Protein AF-A0A1I5VYD9-F1 (afdb_monomer)

Nearest PDB structures (foldseek):
  7qco-assembly1_L  TM=3.515E-01  e=2.241E+00  Chroococcidiopsis sp. TS-821
  6kmw-assembly1_aL  TM=3.753E-01  e=2.360E+00  Halomicronema hongdechloris C2206

Organism: NCBI:txid441119

Radius of gyration: 29.08 Å; Cα contacts (8 Å, |Δi|>4): 140; chains: 1; bounding box: 75×56×92 Å

Structure (mmCIF, N/CA/C/O backbone):
data_AF-A0A1I5VYD9-F1
#
_entry.id   AF-A0A1I5VYD9-F1
#
loop_
_atom_site.group_PDB
_atom_site.id
_atom_site.type_symbol
_atom_site.label_atom_id
_atom_site.label_alt_id
_atom_site.label_comp_id
_atom_site.label_asym_id
_atom_site.label_entity_id
_atom_site.label_seq_id
_atom_site.pdbx_PDB_ins_code
_atom_site.Cartn_x
_atom_site.Cartn_y
_atom_site.Cartn_z
_atom_site.occupancy
_atom_site.B_iso_or_equiv
_atom_site.auth_seq_id
_atom_site.auth_comp_id
_atom_site.auth_asym_id
_atom_site.auth_atom_id
_atom_site.pdbx_PDB_model_num
ATOM 1 N N . MET A 1 1 ? -57.785 -46.404 62.006 1.00 38.00 1 MET A N 1
ATOM 2 C CA . MET A 1 1 ? -56.525 -47.123 61.725 1.00 38.00 1 MET A CA 1
ATOM 3 C C . MET A 1 1 ? -55.862 -46.419 60.540 1.00 38.00 1 MET A C 1
ATOM 5 O O . MET A 1 1 ? -56.405 -46.489 59.453 1.00 38.00 1 MET A O 1
ATOM 9 N N . THR A 1 2 ? -55.055 -45.388 60.827 1.00 41.31 2 THR A N 1
ATOM 10 C CA . THR A 1 2 ? -53.568 -45.343 60.698 1.00 41.31 2 THR A CA 1
ATOM 11 C C . THR A 1 2 ? -53.146 -45.012 59.252 1.00 41.31 2 THR A C 1
ATOM 13 O O . THR A 1 2 ? -53.225 -45.875 58.395 1.00 41.31 2 THR A O 1
ATOM 16 N N . ASN A 1 3 ? -52.975 -43.743 58.854 1.00 39.72 3 ASN A N 1
ATOM 17 C CA . ASN A 1 3 ? -51.793 -42.859 58.984 1.00 39.72 3 ASN A CA 1
ATOM 18 C C . ASN A 1 3 ? -50.431 -43.447 58.545 1.00 39.72 3 ASN A C 1
ATOM 20 O O . ASN A 1 3 ? -49.813 -44.182 59.306 1.00 39.72 3 ASN A O 1
ATOM 24 N N . TYR A 1 4 ? -49.949 -42.970 57.390 1.00 42.44 4 TYR A N 1
ATOM 25 C CA . TYR A 1 4 ? -48.559 -42.680 56.966 1.00 42.44 4 TYR A CA 1
ATOM 26 C C . TYR A 1 4 ? -48.732 -41.523 55.936 1.00 42.44 4 TYR A C 1
ATOM 28 O O . TYR A 1 4 ? -49.457 -41.740 54.974 1.00 42.44 4 TYR A O 1
ATOM 36 N N . ARG A 1 5 ? -48.354 -40.230 56.069 1.00 39.44 5 ARG A N 1
ATOM 37 C CA . ARG A 1 5 ? -47.115 -39.515 56.490 1.00 39.44 5 ARG A CA 1
ATOM 38 C C . ARG A 1 5 ? -45.863 -40.165 55.897 1.00 39.44 5 ARG A C 1
ATOM 40 O O . ARG A 1 5 ? -45.652 -41.328 56.193 1.00 39.44 5 ARG A O 1
ATOM 47 N N . ASN A 1 6 ? -44.927 -39.534 55.186 1.00 46.03 6 ASN A N 1
ATOM 48 C CA . ASN A 1 6 ? -44.613 -38.210 54.585 1.00 46.03 6 ASN A CA 1
ATOM 49 C C . ASN A 1 6 ? -43.230 -38.446 53.864 1.00 46.03 6 ASN A C 1
ATOM 51 O O . ASN A 1 6 ? -42.775 -39.593 53.907 1.00 46.03 6 ASN A O 1
ATOM 55 N N . PRO A 1 7 ? -42.378 -37.468 53.474 1.00 51.25 7 PRO A N 1
ATOM 56 C CA . PRO A 1 7 ? -42.486 -36.181 52.757 1.00 51.25 7 PRO A CA 1
ATOM 57 C C . PRO A 1 7 ? -41.509 -36.111 51.536 1.00 51.25 7 PRO A C 1
ATOM 59 O O . PRO A 1 7 ? -40.851 -37.094 51.212 1.00 51.25 7 PRO A O 1
ATOM 62 N N . ALA A 1 8 ? -41.331 -34.897 50.985 1.00 41.19 8 ALA A N 1
ATOM 63 C CA . ALA A 1 8 ? -40.262 -34.399 50.094 1.00 41.19 8 ALA A CA 1
ATOM 64 C C . ALA A 1 8 ? -40.606 -34.487 48.594 1.00 41.19 8 ALA A C 1
ATOM 66 O O . ALA A 1 8 ? -40.750 -35.569 48.046 1.00 41.19 8 ALA A O 1
ATOM 67 N N . PHE A 1 9 ? -40.780 -33.385 47.863 1.00 39.56 9 PHE A N 1
ATOM 68 C CA . PHE A 1 9 ? -39.937 -32.189 47.845 1.00 39.56 9 PHE A CA 1
ATOM 69 C C . PHE A 1 9 ? -40.780 -30.990 47.349 1.00 39.56 9 PHE A C 1
ATOM 71 O O . PHE A 1 9 ? -41.038 -30.868 46.154 1.00 39.56 9 PHE A O 1
ATOM 78 N N . GLU A 1 10 ? -41.261 -30.141 48.260 1.00 42.03 10 GLU A N 1
ATOM 79 C CA . GLU A 1 10 ? -41.480 -28.725 47.937 1.00 42.03 10 GLU A CA 1
ATOM 80 C C . GLU A 1 10 ? -40.129 -28.040 48.145 1.00 42.03 10 GLU A C 1
ATOM 82 O O . GLU A 1 10 ? -39.487 -28.302 49.161 1.00 42.03 10 GLU A O 1
ATOM 87 N N . ASP A 1 11 ? -39.659 -27.265 47.166 1.00 41.25 11 ASP A N 1
ATOM 88 C CA . ASP A 1 11 ? -39.374 -25.844 47.387 1.00 41.25 11 ASP A CA 1
ATOM 89 C C . ASP A 1 11 ? -38.739 -25.171 46.156 1.00 41.25 11 ASP A C 1
ATOM 91 O O . ASP A 1 11 ? -37.683 -25.558 45.660 1.00 41.25 11 ASP A O 1
ATOM 95 N N . ASP A 1 12 ? -39.435 -24.112 45.742 1.00 37.56 12 ASP A N 1
ATOM 96 C CA . ASP A 1 12 ? -38.905 -22.763 45.543 1.00 37.56 12 ASP A CA 1
ATOM 97 C C . ASP A 1 12 ? -38.127 -22.373 44.269 1.00 37.56 12 ASP A C 1
ATOM 99 O O . ASP A 1 12 ? -37.443 -23.151 43.611 1.00 37.56 12 ASP A O 1
ATOM 103 N N . PHE A 1 13 ? -38.237 -21.070 43.991 1.00 39.22 13 PHE A N 1
ATOM 104 C CA . PHE A 1 13 ? -37.744 -20.266 42.868 1.00 39.22 13 PHE A CA 1
ATOM 105 C C . PHE A 1 13 ? -38.627 -20.332 41.608 1.00 39.22 13 PHE A C 1
ATOM 107 O O . PHE A 1 13 ? -38.510 -21.202 40.757 1.00 39.22 13 PHE A O 1
ATOM 114 N N . GLY A 1 14 ? -39.578 -19.421 41.410 1.00 34.81 14 GLY A N 1
ATOM 115 C CA . GLY A 1 14 ? -39.405 -17.973 41.521 1.00 34.81 14 GLY A CA 1
ATOM 116 C C . GLY A 1 14 ? -39.156 -17.405 40.123 1.00 34.81 14 GLY A C 1
ATOM 117 O O . GLY A 1 14 ? -38.254 -17.828 39.409 1.00 34.81 14 GLY A O 1
ATOM 118 N N . ALA A 1 15 ? -40.018 -16.476 39.721 1.00 48.06 15 ALA A N 1
ATOM 119 C CA . ALA A 1 15 ? -40.059 -15.840 38.413 1.00 48.06 15 ALA A CA 1
ATOM 120 C C . ALA A 1 15 ? -38.680 -15.487 37.822 1.00 48.06 15 ALA A C 1
ATOM 122 O O . ALA A 1 15 ? -37.913 -14.739 38.423 1.00 48.06 15 ALA A O 1
ATOM 123 N N . SER A 1 16 ? -38.432 -15.883 36.570 1.00 42.41 16 SER A N 1
ATOM 124 C CA . SER A 1 16 ? -37.538 -15.113 35.708 1.00 42.41 16 SER A CA 1
ATOM 125 C C . SER A 1 16 ? -37.958 -15.195 34.245 1.00 42.41 16 SER A C 1
ATOM 127 O O . SER A 1 16 ? -37.958 -16.237 33.594 1.00 42.41 16 SER A O 1
ATOM 129 N N . ARG A 1 17 ? -38.355 -14.030 33.749 1.00 50.66 17 ARG A N 1
ATOM 130 C CA . ARG A 1 17 ? -38.607 -13.683 32.357 1.00 50.66 17 ARG A CA 1
ATOM 131 C C . ARG A 1 17 ? -37.322 -13.906 31.549 1.00 50.66 17 ARG A C 1
ATOM 133 O O . ARG A 1 17 ? -36.493 -13.010 31.477 1.00 50.66 17 ARG A O 1
ATOM 140 N N . ALA A 1 18 ? -37.165 -15.065 30.918 1.00 43.50 18 ALA A N 1
ATOM 141 C CA . ALA A 1 18 ? -36.205 -15.247 29.828 1.00 43.50 18 ALA A CA 1
ATOM 142 C C . ALA A 1 18 ? -36.938 -14.904 28.520 1.00 43.50 18 ALA A C 1
ATOM 144 O O . ALA A 1 18 ? -37.612 -15.730 27.919 1.00 43.50 18 ALA A O 1
ATOM 145 N N . GLN A 1 19 ? -37.113 -13.622 28.200 1.00 48.22 19 GLN A N 1
ATOM 146 C CA . GLN A 1 19 ? -36.157 -12.864 27.391 1.00 48.22 19 GLN A CA 1
ATOM 147 C C . GLN A 1 19 ? -35.694 -13.702 26.191 1.00 48.22 19 GLN A C 1
ATOM 149 O O . GLN A 1 19 ? -34.796 -14.532 26.297 1.00 48.22 19 GLN A O 1
ATOM 154 N N . ALA A 1 20 ? -36.358 -13.475 25.055 1.00 43.19 20 ALA A N 1
ATOM 155 C CA . ALA A 1 20 ? -35.983 -14.002 23.749 1.00 43.19 20 ALA A CA 1
ATOM 156 C C . ALA A 1 20 ? -34.469 -13.864 23.503 1.00 43.19 20 ALA A C 1
ATOM 158 O O . ALA A 1 20 ? -33.889 -12.859 23.936 1.00 43.19 20 ALA A O 1
ATOM 159 N N . PRO A 1 21 ? -33.825 -14.787 22.766 1.00 45.91 21 PRO A N 1
ATOM 160 C CA . PRO A 1 21 ? -32.449 -14.579 22.345 1.00 45.91 21 PRO A CA 1
ATOM 161 C C . PRO A 1 21 ? -32.386 -13.370 21.397 1.00 45.91 21 PRO A C 1
ATOM 163 O O . PRO A 1 21 ? -32.594 -13.475 20.193 1.00 45.91 21 PRO A O 1
ATOM 166 N N . ARG A 1 22 ? -32.067 -12.197 21.956 1.00 46.78 22 ARG A N 1
ATOM 167 C CA . ARG A 1 22 ? -31.673 -10.960 21.257 1.00 46.78 22 ARG A CA 1
ATOM 168 C C . ARG A 1 22 ? -30.233 -11.035 20.716 1.00 46.78 22 ARG A C 1
ATOM 170 O O . ARG A 1 22 ? -29.560 -10.018 20.624 1.00 46.78 22 ARG A O 1
ATOM 177 N N . HIS A 1 23 ? -29.750 -12.223 20.359 1.00 42.09 23 HIS A N 1
ATOM 178 C CA . HIS A 1 23 ? -28.358 -12.438 19.947 1.00 42.09 23 HIS A CA 1
ATOM 179 C C . HIS A 1 23 ? -28.239 -13.351 18.720 1.00 42.09 23 HIS A C 1
ATOM 181 O O . HIS A 1 23 ? -27.374 -14.213 18.659 1.00 42.09 23 HIS A O 1
ATOM 187 N N . ALA A 1 24 ? -29.119 -13.163 17.733 1.00 39.16 24 ALA A N 1
ATOM 188 C CA . ALA A 1 24 ? -28.953 -13.745 16.397 1.00 39.16 24 ALA A CA 1
ATOM 189 C C . ALA A 1 24 ? -28.963 -12.680 15.285 1.00 39.16 24 ALA A C 1
ATOM 191 O O . ALA A 1 24 ? -29.204 -12.989 14.125 1.00 39.16 24 ALA A O 1
ATOM 192 N N . ALA A 1 25 ? -28.670 -11.424 15.633 1.00 38.97 25 ALA A N 1
ATOM 193 C CA . ALA A 1 25 ? -28.034 -10.511 14.696 1.00 38.97 25 ALA A CA 1
ATOM 194 C C . ALA A 1 25 ? -26.529 -10.682 14.911 1.00 38.97 25 ALA A C 1
ATOM 196 O O . ALA A 1 25 ? -25.912 -9.930 15.660 1.00 38.97 25 ALA A O 1
ATOM 197 N N . ALA A 1 26 ? -25.968 -11.748 14.334 1.00 45.16 26 ALA A N 1
ATOM 198 C CA . ALA A 1 26 ? -24.545 -11.752 14.043 1.00 45.16 26 ALA A CA 1
ATOM 199 C C . ALA A 1 26 ? -24.276 -10.453 13.282 1.00 45.16 26 ALA A C 1
ATOM 201 O O . ALA A 1 26 ? -24.959 -10.163 12.299 1.00 45.16 26 ALA A O 1
ATOM 202 N N . GLU A 1 27 ? -23.391 -9.641 13.845 1.00 43.78 27 GLU A N 1
ATOM 203 C CA . GLU A 1 27 ? -22.938 -8.365 13.325 1.00 43.78 27 GLU A CA 1
ATOM 204 C C . GLU A 1 27 ? -22.722 -8.500 11.818 1.00 43.78 27 GLU A C 1
ATOM 206 O O . GLU A 1 27 ? -21.757 -9.115 11.373 1.00 43.78 27 GLU A O 1
ATOM 211 N N . ALA A 1 28 ? -23.648 -7.974 11.014 1.00 48.06 28 ALA A N 1
ATOM 212 C CA . ALA A 1 28 ? -23.344 -7.702 9.624 1.00 48.06 28 ALA A CA 1
ATOM 213 C C . ALA A 1 28 ? -22.318 -6.571 9.680 1.00 48.06 28 ALA A C 1
ATOM 215 O O . ALA A 1 28 ? -22.685 -5.397 9.781 1.00 48.06 28 ALA A O 1
ATOM 216 N N . GLY A 1 29 ? -21.037 -6.941 9.763 1.00 59.72 29 GLY A N 1
ATOM 217 C CA . GLY A 1 29 ? -19.931 -6.004 9.727 1.00 59.72 29 GLY A CA 1
ATOM 218 C C . GLY A 1 29 ? -20.125 -5.082 8.532 1.00 59.72 29 GLY A C 1
ATOM 219 O O . GLY A 1 29 ? -20.651 -5.494 7.496 1.00 59.72 29 GLY A O 1
ATOM 220 N N . CYS A 1 30 ? -19.761 -3.806 8.677 1.00 76.56 30 CYS A N 1
ATOM 221 C CA . CYS A 1 30 ? -19.788 -2.894 7.541 1.00 76.56 30 CYS A CA 1
ATOM 222 C C . CYS A 1 30 ? -18.993 -3.560 6.398 1.00 76.56 30 CYS A C 1
ATOM 224 O O . CYS A 1 30 ? -17.799 -3.811 6.582 1.00 76.56 30 CYS A O 1
ATOM 226 N N . PRO A 1 31 ? -19.605 -3.879 5.240 1.00 84.56 31 PRO A N 1
ATOM 227 C CA . PRO A 1 31 ? -18.945 -4.670 4.197 1.00 84.56 31 PRO A CA 1
ATOM 228 C C . PRO A 1 31 ? -17.687 -3.969 3.665 1.00 84.56 31 PRO A C 1
ATOM 230 O O . PRO A 1 31 ? -16.727 -4.611 3.241 1.00 84.56 31 PRO A O 1
ATOM 233 N N . HIS A 1 32 ? -17.657 -2.637 3.756 1.00 86.94 32 HIS A N 1
ATOM 234 C CA . HIS A 1 32 ? -16.487 -1.820 3.456 1.00 86.94 32 HIS A CA 1
ATOM 235 C C . HIS A 1 32 ? -15.330 -2.054 4.438 1.00 86.94 32 HIS A C 1
ATOM 237 O O . HIS A 1 32 ? -14.179 -2.095 4.010 1.00 86.94 32 HIS A O 1
ATOM 243 N N . LEU A 1 33 ? -15.620 -2.269 5.724 1.00 88.81 33 LEU A N 1
ATOM 244 C CA . LEU A 1 33 ? -14.621 -2.494 6.768 1.00 88.81 33 LEU A CA 1
ATOM 245 C C . LEU A 1 33 ? -13.990 -3.885 6.661 1.00 88.81 33 LEU A C 1
ATOM 247 O O . LEU A 1 33 ? -12.774 -4.029 6.767 1.00 88.81 33 LEU A O 1
ATOM 251 N N . GLU A 1 34 ? -14.796 -4.914 6.402 1.00 90.75 34 GLU A N 1
ATOM 252 C CA . GLU A 1 34 ? -14.290 -6.271 6.165 1.00 90.75 34 GLU A CA 1
ATOM 253 C C . GLU A 1 34 ? -13.406 -6.320 4.918 1.00 90.75 34 GLU A C 1
ATOM 255 O O . GLU A 1 34 ? -12.306 -6.882 4.944 1.00 90.75 34 GLU A O 1
ATOM 260 N N . ARG A 1 35 ? -13.843 -5.658 3.838 1.00 92.69 35 ARG A N 1
ATOM 261 C CA . ARG A 1 35 ? -13.047 -5.536 2.618 1.00 92.69 35 ARG A CA 1
ATOM 262 C C . ARG A 1 35 ? -11.751 -4.764 2.862 1.00 92.69 35 ARG A C 1
ATOM 264 O O . ARG A 1 35 ? -10.712 -5.202 2.376 1.00 92.69 35 ARG A O 1
ATOM 271 N N . ALA A 1 36 ? -11.793 -3.672 3.627 1.00 92.88 36 ALA A N 1
ATOM 272 C CA . ALA A 1 36 ? -10.610 -2.887 3.979 1.00 92.88 36 ALA A CA 1
ATOM 273 C C . ALA A 1 36 ? -9.579 -3.726 4.740 1.00 92.88 36 ALA A C 1
ATOM 275 O O . ALA A 1 36 ? -8.416 -3.766 4.349 1.00 92.88 36 ALA A O 1
ATOM 276 N N . ARG A 1 37 ? -10.014 -4.475 5.761 1.00 93.19 37 ARG A N 1
ATOM 277 C CA . ARG A 1 37 ? -9.148 -5.383 6.529 1.00 93.19 37 ARG A CA 1
ATOM 278 C C . ARG A 1 37 ? -8.513 -6.452 5.642 1.00 93.19 37 ARG A C 1
ATOM 280 O O . ARG A 1 37 ?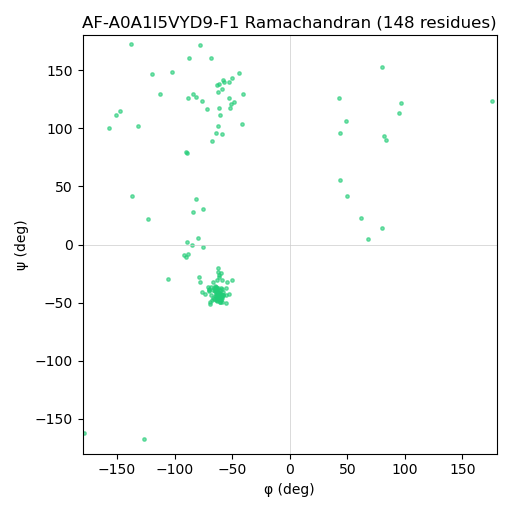 -7.312 -6.694 5.744 1.00 93.19 37 ARG A O 1
ATOM 287 N N . ALA A 1 38 ? -9.285 -7.058 4.738 1.00 93.50 38 ALA A N 1
ATOM 288 C CA . ALA A 1 38 ? -8.762 -8.050 3.800 1.00 93.50 38 ALA A CA 1
ATOM 289 C C . ALA A 1 38 ? -7.688 -7.460 2.868 1.00 93.50 38 ALA A C 1
ATOM 291 O O . ALA A 1 38 ? -6.631 -8.066 2.695 1.00 93.50 38 ALA A O 1
ATOM 292 N N . LEU A 1 39 ? -7.930 -6.262 2.326 1.00 94.25 39 LEU A N 1
ATOM 293 C CA . LEU A 1 39 ? -6.974 -5.546 1.476 1.00 94.25 39 LEU A CA 1
ATOM 294 C C . LEU A 1 39 ? -5.711 -5.135 2.243 1.00 94.25 39 LEU A C 1
ATOM 296 O O . LEU A 1 39 ? -4.611 -5.260 1.713 1.00 94.25 39 LEU A O 1
ATOM 300 N N . THR A 1 40 ? -5.833 -4.713 3.506 1.00 93.50 40 THR A N 1
ATOM 301 C CA . THR A 1 40 ? -4.679 -4.431 4.376 1.00 93.50 40 THR A CA 1
ATOM 302 C C . THR A 1 40 ? -3.793 -5.664 4.539 1.00 93.50 40 THR A C 1
ATOM 304 O O . THR A 1 40 ? -2.575 -5.573 4.387 1.00 93.50 40 THR A O 1
ATOM 307 N N . VAL A 1 41 ? -4.391 -6.829 4.800 1.00 92.06 41 VAL A N 1
ATOM 308 C CA . VAL A 1 41 ? -3.651 -8.092 4.932 1.00 92.06 41 VAL A CA 1
ATOM 309 C C . VAL A 1 41 ? -3.001 -8.493 3.607 1.00 92.06 41 VAL A C 1
ATOM 311 O O . VAL A 1 41 ? -1.864 -8.963 3.592 1.00 92.06 41 VAL A O 1
ATOM 314 N N . GLU A 1 42 ? -3.697 -8.311 2.487 1.00 93.12 42 GLU A N 1
ATOM 315 C CA . GLU A 1 42 ? -3.153 -8.575 1.153 1.00 93.12 42 GLU A CA 1
ATOM 316 C C . GLU A 1 42 ? -1.951 -7.673 0.838 1.00 93.12 42 GLU A C 1
ATOM 318 O O . GLU A 1 42 ? -0.895 -8.174 0.448 1.00 93.12 42 GLU A O 1
ATOM 323 N N . ALA A 1 43 ? -2.055 -6.372 1.112 1.00 91.88 43 ALA A N 1
ATOM 324 C CA . ALA A 1 43 ? -0.953 -5.426 0.966 1.00 91.88 43 ALA A CA 1
ATOM 325 C C . ALA A 1 43 ? 0.250 -5.799 1.853 1.00 91.88 43 ALA A C 1
ATOM 327 O O . ALA A 1 43 ? 1.391 -5.786 1.392 1.00 91.88 43 ALA A O 1
ATOM 328 N N . ALA A 1 44 ? 0.010 -6.202 3.105 1.00 89.00 44 ALA A N 1
ATOM 329 C CA . ALA A 1 44 ? 1.068 -6.643 4.013 1.00 89.00 44 ALA A CA 1
ATOM 330 C C . ALA A 1 44 ? 1.811 -7.889 3.499 1.00 89.00 44 ALA A C 1
ATOM 332 O O . ALA A 1 44 ? 3.033 -7.967 3.619 1.00 89.00 44 ALA A O 1
ATOM 333 N N . LYS A 1 45 ? 1.110 -8.842 2.870 1.00 89.25 45 LYS A N 1
ATOM 334 C CA . LYS A 1 45 ? 1.749 -10.013 2.240 1.00 89.25 45 LYS A CA 1
ATOM 335 C C . LYS A 1 45 ? 2.680 -9.598 1.100 1.00 89.25 45 LYS A C 1
ATOM 337 O O . LYS A 1 45 ? 3.811 -10.079 1.033 1.00 89.25 45 LYS A O 1
ATOM 342 N N . TRP A 1 46 ? 2.233 -8.683 0.241 1.00 88.62 46 TRP A N 1
ATOM 343 C CA . TRP A 1 46 ? 3.052 -8.155 -0.853 1.00 88.62 46 TRP A CA 1
ATOM 344 C C . TRP A 1 46 ? 4.291 -7.405 -0.356 1.00 88.62 46 TRP A C 1
ATOM 346 O O . TRP A 1 46 ? 5.366 -7.576 -0.928 1.00 88.62 46 TRP A O 1
ATOM 356 N N . ILE A 1 47 ? 4.175 -6.651 0.741 1.00 85.94 47 ILE A N 1
ATOM 357 C CA . ILE A 1 47 ? 5.296 -5.941 1.377 1.00 85.94 47 ILE A CA 1
ATOM 358 C C . ILE A 1 47 ? 6.453 -6.892 1.728 1.00 85.94 47 ILE A C 1
ATOM 360 O O . ILE A 1 47 ? 7.608 -6.569 1.444 1.00 85.94 47 ILE A O 1
ATOM 364 N N . ILE A 1 48 ? 6.158 -8.075 2.283 1.00 82.38 48 ILE A N 1
ATOM 365 C CA . ILE A 1 48 ? 7.181 -9.080 2.628 1.00 82.38 48 ILE A CA 1
ATOM 366 C C . ILE A 1 48 ? 7.803 -9.675 1.371 1.00 82.38 48 ILE A C 1
ATOM 368 O O . ILE A 1 48 ? 9.025 -9.727 1.247 1.00 82.38 48 ILE A O 1
ATOM 372 N N . VAL A 1 49 ? 6.960 -10.148 0.445 1.00 82.12 49 VAL A N 1
ATOM 373 C CA . VAL A 1 49 ? 7.407 -10.845 -0.771 1.00 82.12 49 VAL A CA 1
ATOM 374 C C . VAL A 1 49 ? 8.320 -9.943 -1.588 1.00 82.12 49 VAL A C 1
ATOM 376 O O . VAL A 1 49 ? 9.322 -10.397 -2.136 1.00 82.12 49 VAL A O 1
ATOM 379 N N . PHE A 1 50 ? 7.999 -8.653 -1.628 1.00 80.50 50 PHE A N 1
ATOM 380 C CA . PHE A 1 50 ? 8.755 -7.667 -2.376 1.00 80.50 50 PHE A CA 1
ATOM 381 C C . PHE A 1 50 ? 9.959 -7.088 -1.616 1.00 80.50 50 PHE A C 1
ATOM 383 O O . PHE A 1 50 ? 10.676 -6.246 -2.158 1.00 80.50 50 PHE A O 1
ATOM 390 N N . GLN A 1 51 ? 10.192 -7.518 -0.369 1.00 78.31 51 GLN A N 1
ATOM 391 C CA . GLN A 1 51 ? 11.236 -6.969 0.502 1.00 78.31 51 GLN A CA 1
ATOM 392 C C . GLN A 1 51 ? 11.178 -5.435 0.554 1.00 78.31 51 GLN A C 1
ATOM 394 O O . GLN A 1 51 ? 12.199 -4.740 0.491 1.00 78.31 51 GLN A O 1
ATOM 399 N N . PHE A 1 52 ? 9.958 -4.899 0.636 1.00 76.50 52 PHE A N 1
ATOM 400 C CA . PHE A 1 52 ? 9.709 -3.469 0.544 1.00 76.50 52 PHE A CA 1
ATOM 401 C C . PHE A 1 52 ? 10.409 -2.729 1.688 1.00 76.50 52 PHE A C 1
ATOM 403 O O . PHE A 1 52 ? 10.292 -3.096 2.853 1.00 76.50 52 PHE A O 1
ATOM 410 N N . SER A 1 53 ? 11.141 -1.672 1.362 1.00 73.50 53 SER A N 1
ATOM 411 C CA . SER A 1 53 ? 11.706 -0.733 2.329 1.00 73.50 53 SER A CA 1
ATOM 412 C C . SER A 1 53 ? 10.840 0.522 2.342 1.00 73.50 53 SER A C 1
ATOM 414 O O . SER A 1 53 ? 10.310 0.896 1.308 1.00 73.50 53 SER A O 1
ATOM 416 N N . ILE A 1 54 ? 10.699 1.226 3.470 1.00 70.88 54 ILE A N 1
ATOM 417 C CA . ILE A 1 54 ? 9.932 2.494 3.497 1.00 70.88 54 ILE A CA 1
ATOM 418 C C . ILE A 1 54 ? 10.640 3.585 2.675 1.00 70.88 54 ILE A C 1
ATOM 420 O O . ILE A 1 54 ? 10.001 4.447 2.074 1.00 70.88 54 ILE A O 1
ATOM 424 N N . ARG A 1 55 ? 11.975 3.549 2.635 1.0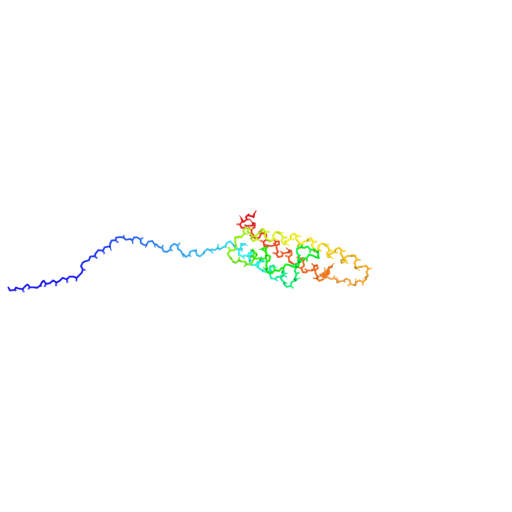0 68.81 55 ARG A N 1
ATOM 425 C CA . ARG A 1 55 ? 12.805 4.504 1.893 1.00 68.81 55 ARG A CA 1
ATOM 426 C C . ARG A 1 55 ? 13.641 3.783 0.834 1.00 68.81 55 ARG A C 1
ATOM 428 O O . ARG A 1 55 ? 14.099 2.669 1.109 1.00 68.81 55 ARG A O 1
ATOM 435 N N . PRO A 1 56 ? 13.911 4.417 -0.320 1.00 65.31 56 PRO A N 1
ATOM 436 C CA . PRO A 1 56 ? 14.900 3.918 -1.273 1.00 65.31 56 PRO A CA 1
ATOM 437 C C . PRO A 1 56 ? 16.246 3.676 -0.577 1.00 65.31 56 PRO A C 1
ATOM 439 O O . PRO A 1 56 ? 16.750 4.563 0.110 1.00 65.31 56 PRO A O 1
ATOM 442 N N . GLY A 1 57 ? 16.797 2.465 -0.700 1.00 65.62 57 GLY A N 1
ATOM 443 C CA . GLY A 1 57 ? 18.062 2.075 -0.058 1.00 65.62 57 GLY A CA 1
ATOM 444 C C . GLY A 1 57 ? 18.026 1.971 1.475 1.00 65.62 57 GLY A C 1
ATOM 445 O O . GLY A 1 57 ? 19.067 1.757 2.091 1.00 65.62 57 GLY A O 1
ATOM 446 N N . GLY A 1 58 ? 16.858 2.137 2.102 1.00 65.19 58 GLY A N 1
ATOM 447 C CA . GLY A 1 58 ? 16.669 1.883 3.528 1.00 65.19 58 GLY A CA 1
ATOM 448 C C . GLY A 1 58 ? 16.548 0.392 3.834 1.00 65.19 58 GLY A C 1
ATOM 449 O O . GLY A 1 58 ? 16.413 -0.430 2.929 1.00 65.19 58 GLY A O 1
ATOM 450 N N . ASN A 1 59 ? 16.539 0.049 5.122 1.00 64.06 59 ASN A N 1
ATOM 451 C CA . ASN A 1 59 ? 16.298 -1.328 5.542 1.00 64.06 59 ASN A CA 1
ATOM 452 C C . ASN A 1 59 ? 14.934 -1.802 5.024 1.00 64.06 59 ASN A C 1
ATOM 454 O O . ASN A 1 59 ? 13.927 -1.093 5.148 1.00 64.06 59 ASN A O 1
ATOM 458 N N . THR A 1 60 ? 14.918 -3.005 4.453 1.00 67.56 60 THR A N 1
ATOM 459 C CA . THR A 1 60 ? 13.687 -3.739 4.171 1.00 67.56 60 THR A CA 1
ATOM 460 C C . THR A 1 60 ? 12.855 -3.831 5.442 1.00 67.56 60 THR A C 1
ATOM 462 O O . THR A 1 60 ? 13.388 -4.015 6.539 1.00 67.56 60 THR A O 1
ATOM 465 N N . LEU A 1 61 ? 11.543 -3.673 5.290 1.00 62.91 61 LEU A N 1
ATOM 466 C CA . LEU A 1 61 ? 10.599 -3.953 6.351 1.00 62.91 61 LEU A CA 1
ATOM 467 C C . LEU A 1 61 ? 10.724 -5.417 6.737 1.00 62.91 61 LEU A C 1
ATOM 469 O O . LEU A 1 61 ? 10.399 -6.314 5.964 1.00 62.91 61 LEU A O 1
ATOM 473 N N . ASP A 1 62 ? 11.225 -5.626 7.942 1.00 58.94 62 ASP A N 1
ATOM 474 C CA . ASP A 1 62 ? 11.232 -6.924 8.582 1.00 58.94 62 ASP A CA 1
ATOM 475 C C . ASP A 1 62 ? 9.914 -7.122 9.343 1.00 58.94 62 ASP A C 1
ATOM 477 O O . ASP A 1 62 ? 9.227 -6.160 9.705 1.00 58.94 62 ASP A O 1
ATOM 481 N N . VAL A 1 63 ? 9.595 -8.379 9.634 1.00 59.78 63 VAL A N 1
ATOM 482 C CA . VAL A 1 63 ? 8.453 -8.807 10.450 1.00 59.78 63 VAL A CA 1
ATOM 483 C C . VAL A 1 63 ? 8.412 -8.035 11.772 1.00 59.78 63 VAL A C 1
ATOM 485 O O . VAL A 1 63 ? 7.337 -7.735 12.261 1.00 59.78 63 VAL A O 1
ATOM 488 N N . ASN A 1 64 ? 9.573 -7.630 12.293 1.00 55.62 64 ASN A N 1
ATOM 489 C CA . ASN A 1 64 ? 9.733 -6.904 13.552 1.00 55.62 64 ASN A CA 1
ATOM 490 C C . ASN A 1 64 ? 9.345 -5.410 13.507 1.00 55.62 64 ASN A C 1
ATOM 492 O O . ASN A 1 64 ? 9.440 -4.721 14.525 1.00 55.62 64 ASN A O 1
ATOM 496 N N . VAL A 1 65 ? 8.942 -4.866 12.354 1.00 66.31 65 VAL A N 1
ATOM 497 C CA . VAL A 1 65 ? 8.535 -3.457 12.256 1.00 66.31 65 VAL A CA 1
ATOM 498 C C . VAL A 1 65 ? 7.091 -3.291 12.733 1.00 66.31 65 VAL A C 1
ATOM 500 O O . VAL A 1 65 ? 6.171 -3.928 12.224 1.00 66.31 65 VAL A O 1
ATOM 503 N N . THR A 1 66 ? 6.877 -2.372 13.678 1.00 66.81 66 THR A N 1
ATOM 504 C CA . THR A 1 66 ? 5.570 -2.112 14.313 1.00 66.81 66 THR A CA 1
ATOM 505 C C . THR A 1 66 ? 4.450 -1.866 13.305 1.00 66.81 66 THR A C 1
ATOM 507 O O . THR A 1 66 ? 3.378 -2.447 13.426 1.00 66.81 66 THR A O 1
ATOM 510 N N . THR A 1 67 ? 4.718 -1.095 12.249 1.00 71.94 67 THR A N 1
ATOM 511 C CA . THR A 1 67 ? 3.733 -0.788 11.202 1.00 71.94 67 THR A CA 1
ATOM 512 C C . THR A 1 67 ? 3.263 -2.026 10.430 1.00 71.94 67 THR A C 1
ATOM 514 O O . THR A 1 67 ? 2.132 -2.067 9.964 1.00 71.94 67 THR A O 1
ATOM 517 N N . TYR A 1 68 ? 4.113 -3.044 10.287 1.00 76.56 68 TYR A N 1
ATOM 518 C CA . TYR A 1 68 ? 3.743 -4.297 9.630 1.00 76.56 68 TYR A CA 1
ATOM 519 C C . TYR A 1 68 ? 2.877 -5.172 10.553 1.00 76.56 68 TYR A C 1
ATOM 521 O O . TYR A 1 68 ? 1.863 -5.718 10.116 1.00 76.56 68 TYR A O 1
ATOM 529 N N . HIS A 1 69 ? 3.207 -5.230 11.847 1.00 80.62 69 HIS A N 1
ATOM 530 C CA . HIS A 1 69 ? 2.364 -5.895 12.844 1.00 80.62 69 HIS A CA 1
ATOM 531 C C . HIS A 1 69 ? 0.976 -5.258 12.952 1.00 80.62 69 HIS A C 1
ATOM 533 O O . HIS A 1 69 ? -0.017 -5.978 12.987 1.00 80.62 69 HIS A O 1
ATOM 539 N N . GLU A 1 70 ? 0.896 -3.926 12.924 1.00 82.88 70 GLU A N 1
ATOM 540 C CA . GLU A 1 70 ? -0.372 -3.187 12.944 1.00 82.88 70 GLU A CA 1
ATOM 541 C C . GLU A 1 70 ? -1.289 -3.560 11.768 1.00 82.88 70 GLU A C 1
ATOM 543 O O . GLU A 1 70 ? -2.505 -3.543 11.923 1.00 82.88 70 GLU A O 1
ATOM 548 N N . MET A 1 71 ? -0.732 -3.937 10.610 1.00 84.81 71 MET A N 1
ATOM 549 C CA . MET A 1 71 ? -1.508 -4.363 9.437 1.00 84.81 71 MET A CA 1
ATOM 550 C C . MET A 1 71 ? -2.014 -5.810 9.526 1.00 84.81 71 MET A C 1
ATOM 552 O O . MET A 1 71 ? -3.032 -6.129 8.912 1.00 84.81 71 MET A O 1
ATOM 556 N N . LEU A 1 72 ? -1.320 -6.690 10.255 1.00 86.38 72 LEU A N 1
ATOM 557 C CA . LEU A 1 72 ? -1.617 -8.127 10.280 1.00 86.38 72 LEU A CA 1
ATOM 558 C C . LEU A 1 72 ? -2.300 -8.624 11.545 1.00 86.38 72 LEU A C 1
ATOM 560 O O . LEU A 1 72 ? -3.019 -9.619 11.470 1.00 86.38 72 LEU A O 1
ATOM 564 N N . ASP A 1 73 ? -2.060 -7.989 12.691 1.00 85.19 73 ASP A N 1
ATOM 565 C CA . ASP A 1 73 ? -2.636 -8.426 13.958 1.00 85.19 73 ASP A CA 1
ATOM 566 C C . ASP A 1 73 ? -4.170 -8.352 13.877 1.00 85.19 73 ASP A C 1
ATOM 568 O O . ASP A 1 73 ? -4.710 -7.254 13.712 1.00 85.19 73 ASP A O 1
ATOM 572 N N . PRO A 1 74 ? -4.901 -9.480 14.002 1.00 81.81 74 PRO A N 1
ATOM 573 C CA . PRO A 1 74 ? -6.364 -9.494 14.003 1.00 81.81 74 PRO A CA 1
ATOM 574 C C . PRO A 1 74 ? -6.973 -8.666 15.140 1.00 81.81 74 PRO A C 1
ATOM 576 O O . PRO A 1 74 ? -8.088 -8.160 14.998 1.00 81.81 74 PRO A O 1
ATOM 579 N N . SER A 1 75 ? -6.227 -8.476 16.229 1.00 83.88 75 SER A N 1
ATOM 580 C CA . SER A 1 75 ? -6.640 -7.721 17.414 1.00 83.88 75 SER 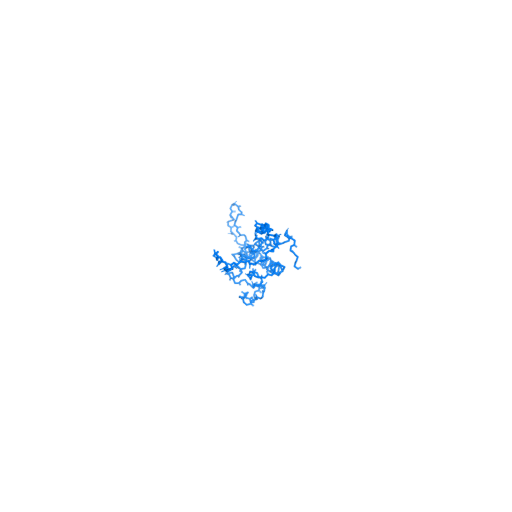A CA 1
ATOM 581 C C . SER A 1 75 ? -6.310 -6.229 17.322 1.00 83.88 75 SER A C 1
ATOM 583 O O . SER A 1 75 ? -6.752 -5.461 18.178 1.00 83.88 75 SER A O 1
ATOM 585 N N . ALA A 1 76 ? -5.565 -5.795 16.298 1.00 85.25 76 ALA A N 1
ATOM 586 C CA . ALA A 1 76 ? -5.226 -4.389 16.127 1.00 85.25 76 ALA A CA 1
ATOM 587 C C . ALA A 1 76 ? -6.490 -3.532 15.903 1.00 85.25 76 ALA A C 1
ATOM 589 O O . ALA A 1 76 ? -7.363 -3.909 15.112 1.00 85.25 76 ALA A O 1
ATOM 590 N N . PRO A 1 77 ? -6.588 -2.352 16.542 1.00 90.12 77 PRO A N 1
ATOM 591 C CA . PRO A 1 77 ? -7.622 -1.371 16.241 1.00 90.12 77 PRO A CA 1
ATOM 592 C C . PRO A 1 77 ? -7.584 -0.939 14.771 1.00 90.12 77 PRO A C 1
ATOM 594 O O . PRO A 1 77 ? -6.511 -0.692 14.215 1.00 90.12 77 PRO A O 1
ATOM 597 N N . ASP A 1 78 ? -8.753 -0.747 14.156 1.00 90.62 78 ASP A N 1
ATOM 598 C CA . ASP A 1 78 ? -8.833 -0.309 12.753 1.00 90.62 78 ASP A CA 1
ATOM 599 C C . ASP A 1 78 ? -8.187 1.065 12.519 1.00 90.62 78 ASP A C 1
ATOM 601 O O . ASP A 1 78 ? -7.643 1.313 11.447 1.00 90.62 78 ASP A O 1
ATOM 605 N N . ALA A 1 79 ? -8.164 1.933 13.536 1.00 89.88 79 ALA A N 1
ATOM 606 C CA . ALA A 1 79 ? -7.445 3.206 13.486 1.00 89.88 79 ALA A CA 1
ATOM 607 C C . ALA A 1 79 ? -5.928 3.013 13.285 1.00 89.88 79 ALA A C 1
ATOM 609 O O . ALA A 1 79 ? -5.316 3.712 12.475 1.00 89.88 79 ALA A O 1
ATOM 610 N N . LEU A 1 80 ? -5.320 2.020 13.951 1.00 90.25 80 LEU A N 1
ATOM 611 C CA . LEU A 1 80 ? -3.900 1.699 13.759 1.00 90.25 80 LEU A CA 1
ATOM 612 C C . LEU A 1 80 ? -3.651 1.086 12.380 1.00 90.25 80 LEU A C 1
ATOM 614 O O . LEU A 1 80 ? -2.690 1.466 11.711 1.00 90.25 80 LEU A O 1
ATOM 618 N N . ARG A 1 81 ? -4.550 0.212 11.907 1.00 91.75 81 ARG A N 1
ATOM 619 C CA . ARG A 1 81 ? -4.488 -0.328 10.538 1.00 91.75 81 ARG A CA 1
ATOM 620 C C . ARG A 1 81 ? -4.548 0.781 9.495 1.00 91.75 81 ARG A C 1
ATOM 622 O O . ARG A 1 81 ? -3.747 0.779 8.563 1.00 91.75 81 ARG A O 1
ATOM 629 N N . LEU A 1 82 ? -5.447 1.749 9.664 1.00 92.00 82 LEU A N 1
ATOM 630 C CA . LEU A 1 82 ? -5.569 2.906 8.780 1.00 92.00 82 LEU A CA 1
ATOM 631 C C . LEU A 1 82 ? -4.299 3.772 8.808 1.00 92.00 82 LEU A C 1
ATOM 633 O O . LEU A 1 82 ? -3.768 4.117 7.750 1.00 92.00 82 LEU A O 1
ATOM 637 N N . ALA A 1 83 ? -3.759 4.072 9.994 1.00 90.88 83 ALA A N 1
ATOM 638 C CA . ALA A 1 83 ? -2.506 4.817 10.137 1.00 90.88 83 ALA A CA 1
ATOM 639 C C . ALA A 1 83 ? -1.314 4.095 9.482 1.00 90.88 83 ALA A C 1
ATOM 641 O O . ALA A 1 83 ? -0.445 4.729 8.875 1.00 90.88 83 ALA A O 1
ATOM 642 N N . ALA A 1 84 ? -1.253 2.767 9.597 1.00 90.19 84 ALA A N 1
ATOM 643 C CA . ALA A 1 84 ? -0.250 1.943 8.938 1.00 90.19 84 ALA A CA 1
ATOM 644 C C . ALA A 1 84 ? -0.419 1.952 7.411 1.00 90.19 84 ALA A C 1
ATOM 646 O O . ALA A 1 84 ? 0.553 2.195 6.694 1.00 90.19 84 ALA A O 1
ATOM 647 N N . CYS A 1 85 ? -1.651 1.793 6.911 1.00 91.69 85 CYS A N 1
ATOM 648 C CA . CYS A 1 85 ? -1.946 1.837 5.479 1.00 91.69 85 CYS A CA 1
ATOM 649 C C . CYS A 1 85 ? -1.553 3.180 4.856 1.00 91.69 85 CYS A C 1
ATOM 651 O O . CYS A 1 85 ? -0.915 3.190 3.808 1.00 91.69 85 CYS A O 1
ATOM 653 N N . ARG A 1 86 ? -1.859 4.308 5.513 1.00 92.69 86 ARG A N 1
ATOM 654 C CA . ARG A 1 86 ? -1.473 5.651 5.040 1.00 92.69 86 ARG A CA 1
ATOM 655 C C . ARG A 1 86 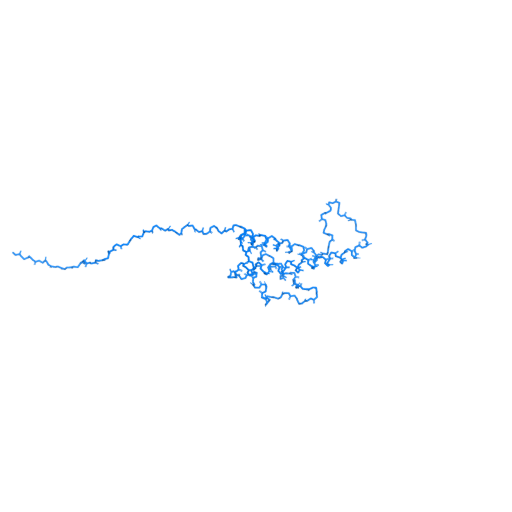? 0.043 5.806 4.927 1.00 92.69 86 ARG A C 1
ATOM 657 O O . ARG A 1 86 ? 0.536 6.182 3.867 1.00 92.69 86 ARG A O 1
ATOM 664 N N . ARG A 1 87 ? 0.785 5.437 5.979 1.00 89.88 87 ARG A N 1
ATOM 665 C CA . ARG A 1 87 ? 2.259 5.482 5.978 1.00 89.88 87 ARG A CA 1
ATOM 666 C C . ARG A 1 87 ? 2.860 4.637 4.852 1.00 89.88 87 ARG A C 1
ATOM 668 O O . ARG A 1 87 ? 3.784 5.082 4.175 1.00 89.88 87 ARG A O 1
ATOM 675 N N . MET A 1 88 ? 2.334 3.430 4.637 1.00 89.25 88 MET A N 1
ATOM 676 C CA . MET A 1 88 ? 2.812 2.546 3.569 1.00 89.25 88 MET A CA 1
ATOM 677 C C . MET A 1 88 ? 2.424 3.049 2.177 1.00 89.25 88 MET A C 1
ATOM 679 O O . MET A 1 88 ? 3.230 2.947 1.256 1.00 89.25 88 MET A O 1
ATOM 683 N N . HIS A 1 89 ? 1.234 3.630 2.021 1.00 92.25 89 HIS A N 1
ATOM 684 C CA . HIS A 1 89 ? 0.757 4.167 0.749 1.00 92.25 89 HIS A CA 1
ATOM 685 C C . HIS A 1 89 ? 1.620 5.343 0.286 1.00 92.25 89 HIS A C 1
ATOM 687 O O . HIS A 1 89 ? 2.042 5.379 -0.869 1.00 92.25 89 HIS A O 1
ATOM 693 N N . GLU A 1 90 ? 1.953 6.265 1.193 1.00 90.00 90 GLU A N 1
ATOM 694 C CA . GLU A 1 90 ? 2.859 7.382 0.902 1.00 90.00 90 GLU A CA 1
ATOM 695 C C . GLU A 1 90 ? 4.242 6.888 0.461 1.00 90.00 90 GLU A C 1
ATOM 697 O O . GLU A 1 90 ? 4.777 7.349 -0.550 1.00 90.00 90 GLU A O 1
ATOM 702 N N . ALA A 1 91 ? 4.799 5.905 1.175 1.00 88.19 91 ALA A N 1
ATOM 703 C CA . ALA A 1 91 ? 6.088 5.311 0.837 1.00 88.19 91 ALA A CA 1
ATOM 704 C C . ALA A 1 91 ? 6.063 4.598 -0.527 1.00 88.19 91 ALA A C 1
ATOM 706 O O . ALA A 1 91 ? 6.976 4.786 -1.336 1.00 88.19 91 ALA A O 1
ATOM 707 N N . ALA A 1 92 ? 5.018 3.809 -0.798 1.00 89.25 92 ALA A N 1
ATOM 708 C CA . ALA A 1 92 ? 4.845 3.086 -2.055 1.00 89.25 92 ALA A CA 1
ATOM 709 C C . ALA A 1 92 ? 4.703 4.054 -3.238 1.00 89.25 92 ALA A C 1
ATOM 711 O O . ALA A 1 92 ? 5.434 3.927 -4.221 1.00 89.25 92 ALA A O 1
ATOM 712 N N . LYS A 1 93 ? 3.854 5.086 -3.114 1.00 90.62 93 LYS A N 1
ATOM 713 C CA . LYS A 1 93 ? 3.695 6.130 -4.139 1.00 90.62 93 LYS A CA 1
ATOM 714 C C . LYS A 1 93 ? 4.991 6.875 -4.420 1.00 90.62 93 LYS A C 1
ATOM 716 O O . LYS A 1 93 ? 5.320 7.104 -5.583 1.00 90.62 93 LYS A O 1
ATOM 721 N N . PHE A 1 94 ? 5.719 7.269 -3.377 1.00 87.56 94 PHE A N 1
ATOM 722 C CA . PHE A 1 94 ? 6.979 7.986 -3.541 1.00 87.56 94 PHE A CA 1
ATOM 723 C C . PHE A 1 94 ? 8.005 7.144 -4.311 1.00 87.56 94 PHE A C 1
ATOM 725 O O . PHE A 1 94 ? 8.628 7.631 -5.253 1.00 87.56 94 PHE A O 1
ATOM 732 N N . GLN A 1 95 ? 8.139 5.860 -3.972 1.00 87.62 95 GLN A N 1
ATOM 733 C CA . GLN A 1 95 ? 9.065 4.969 -4.672 1.00 87.62 95 GLN A CA 1
ATOM 734 C C . GLN A 1 95 ? 8.619 4.640 -6.096 1.00 87.62 95 GLN A C 1
ATOM 736 O O . GLN A 1 95 ? 9.462 4.624 -6.988 1.00 87.62 95 GLN A O 1
ATOM 741 N N . ALA A 1 96 ? 7.319 4.447 -6.338 1.00 87.75 96 ALA A N 1
ATOM 742 C CA . ALA A 1 96 ? 6.792 4.244 -7.688 1.00 87.75 96 ALA A CA 1
ATOM 743 C C . ALA A 1 96 ? 7.144 5.426 -8.608 1.00 87.75 96 ALA A C 1
ATOM 745 O O . ALA A 1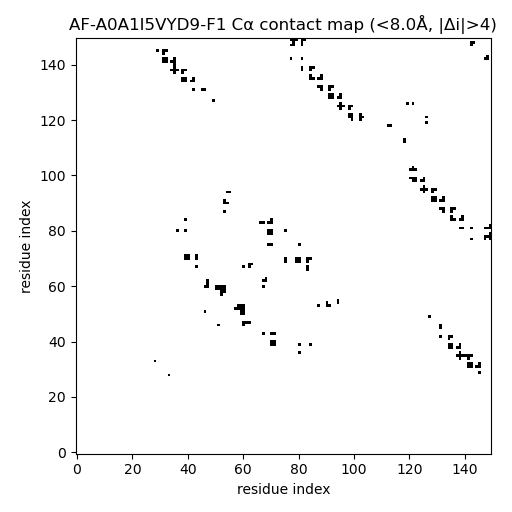 96 ? 7.574 5.232 -9.743 1.00 87.75 96 ALA A O 1
ATOM 746 N N . GLN A 1 97 ? 7.049 6.660 -8.100 1.00 87.06 97 GLN A N 1
ATOM 747 C CA . GLN A 1 97 ? 7.439 7.858 -8.851 1.00 87.06 97 GLN A CA 1
ATOM 748 C C . GLN A 1 97 ? 8.938 7.896 -9.167 1.00 87.06 97 GLN A C 1
ATOM 750 O O . GLN A 1 97 ? 9.314 8.289 -10.274 1.00 87.06 97 GLN A O 1
ATOM 755 N N . MET A 1 98 ? 9.791 7.481 -8.225 1.00 84.75 98 MET A N 1
ATOM 756 C CA . MET A 1 98 ? 11.235 7.393 -8.459 1.00 84.75 98 MET A CA 1
ATOM 757 C C . MET A 1 98 ? 11.572 6.355 -9.530 1.00 84.75 98 MET A C 1
ATOM 759 O O . MET A 1 98 ? 12.283 6.674 -10.480 1.00 84.75 98 MET A O 1
ATOM 763 N N . GLU A 1 99 ? 10.997 5.157 -9.436 1.00 85.38 99 GLU A N 1
ATOM 764 C CA . GLU A 1 99 ? 11.172 4.086 -10.424 1.00 85.38 99 GLU A CA 1
ATOM 765 C C . GLU A 1 99 ? 10.679 4.507 -11.810 1.00 85.38 99 GLU A C 1
ATOM 767 O O . GLU A 1 99 ? 11.362 4.293 -12.808 1.00 85.38 99 GLU A O 1
ATOM 772 N N . ALA A 1 100 ? 9.532 5.185 -11.890 1.00 84.31 100 ALA A N 1
ATOM 773 C CA . ALA A 1 100 ? 9.021 5.714 -13.149 1.00 84.31 100 ALA A CA 1
ATOM 774 C C . ALA A 1 100 ? 9.953 6.783 -13.747 1.00 84.31 100 ALA A C 1
ATOM 776 O O . ALA A 1 100 ? 10.110 6.864 -14.969 1.00 84.31 100 ALA A O 1
ATOM 777 N N . TRP A 1 101 ? 10.581 7.619 -12.914 1.00 82.94 101 TRP A N 1
ATOM 778 C CA . TRP A 1 101 ? 11.565 8.602 -13.367 1.00 82.94 101 TRP A CA 1
ATOM 779 C C . TRP A 1 101 ? 12.847 7.931 -13.877 1.00 82.94 101 TRP A C 1
ATOM 781 O O . TRP A 1 101 ? 13.340 8.288 -14.951 1.00 82.94 101 TRP A O 1
ATOM 791 N N . GLU A 1 102 ? 13.350 6.922 -13.166 1.00 80.38 102 GLU A N 1
ATOM 792 C CA . GLU A 1 102 ? 14.510 6.123 -13.574 1.00 80.38 102 GLU A CA 1
ATOM 793 C C . GLU A 1 102 ? 14.238 5.340 -14.863 1.00 80.38 102 GLU A C 1
ATOM 795 O O . GLU A 1 102 ? 15.042 5.400 -15.797 1.00 80.38 102 GLU A O 1
ATOM 800 N N . ALA A 1 103 ? 13.069 4.706 -14.979 1.00 76.81 103 ALA A N 1
ATOM 801 C CA . ALA A 1 103 ? 12.624 4.021 -16.187 1.00 76.81 103 ALA A CA 1
ATOM 802 C C . ALA A 1 103 ? 12.571 4.985 -17.378 1.00 76.81 103 ALA A C 1
ATOM 804 O O . ALA A 1 103 ? 13.167 4.717 -18.421 1.00 76.81 103 ALA A O 1
ATOM 805 N N . LYS A 1 104 ? 11.947 6.161 -17.229 1.00 77.69 104 LYS A N 1
ATOM 806 C CA . LYS A 1 104 ? 11.913 7.189 -18.289 1.00 77.69 104 LYS A CA 1
ATOM 807 C C . LYS A 1 104 ? 13.310 7.652 -18.694 1.00 77.69 104 LYS A C 1
ATOM 809 O O . LYS A 1 104 ? 13.555 7.889 -19.875 1.00 77.69 104 LYS A O 1
ATOM 814 N N . ARG A 1 105 ? 14.235 7.763 -17.737 1.00 75.44 105 ARG A N 1
ATOM 815 C CA . ARG A 1 105 ? 15.633 8.124 -17.997 1.00 75.44 105 ARG A CA 1
ATOM 816 C C . ARG A 1 105 ? 16.382 7.019 -18.751 1.00 75.44 105 ARG A C 1
ATOM 818 O O . ARG A 1 105 ? 17.203 7.341 -19.609 1.00 75.44 105 ARG A O 1
ATOM 825 N N . ALA A 1 106 ? 16.090 5.752 -18.461 1.00 71.06 106 ALA A N 1
ATOM 826 C CA . ALA A 1 106 ? 16.694 4.589 -19.108 1.00 71.06 106 ALA A CA 1
ATOM 827 C C . ALA A 1 106 ? 16.112 4.296 -20.504 1.00 71.06 106 ALA A C 1
ATOM 829 O O . ALA A 1 106 ? 16.838 3.860 -21.395 1.00 71.06 106 ALA A O 1
ATOM 830 N N . THR A 1 107 ? 14.829 4.588 -20.742 1.00 62.78 107 THR A N 1
ATOM 831 C CA . THR A 1 107 ? 14.096 4.192 -21.966 1.00 62.78 107 THR A CA 1
ATOM 832 C C . THR A 1 107 ? 14.349 5.123 -23.163 1.00 62.78 107 THR A C 1
ATOM 834 O O . THR A 1 107 ? 13.463 5.421 -23.962 1.00 62.78 107 THR A O 1
ATOM 837 N N . ARG A 1 108 ? 15.589 5.592 -23.338 1.00 54.53 108 ARG A N 1
ATOM 838 C CA . ARG A 1 108 ? 15.990 6.454 -24.463 1.00 54.53 108 ARG A CA 1
ATOM 839 C C . ARG A 1 108 ? 16.240 5.681 -25.770 1.00 54.53 108 ARG A C 1
ATOM 841 O O . ARG A 1 108 ? 16.638 6.280 -26.765 1.00 54.53 108 ARG A O 1
ATOM 848 N N . THR A 1 109 ? 15.973 4.376 -25.783 1.00 54.72 109 THR A N 1
ATOM 849 C CA . THR A 1 109 ? 16.208 3.477 -26.919 1.00 54.72 109 THR A CA 1
ATOM 850 C C . THR A 1 109 ? 14.983 2.611 -27.212 1.00 54.72 109 THR A C 1
ATOM 852 O O . THR A 1 109 ? 14.710 1.635 -26.525 1.00 54.72 109 THR A O 1
ATOM 855 N N . THR A 1 110 ? 14.255 3.012 -28.257 1.00 54.75 110 THR A N 1
ATOM 856 C CA . THR A 1 110 ? 13.658 2.141 -29.288 1.00 54.75 110 THR A CA 1
ATOM 857 C C . THR A 1 110 ? 12.967 0.850 -28.820 1.00 54.75 110 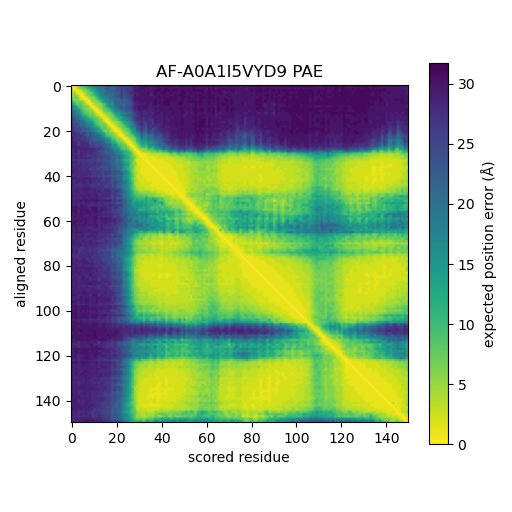THR A C 1
ATOM 859 O O . THR A 1 110 ? 13.256 -0.227 -29.333 1.00 54.75 110 THR A O 1
ATOM 862 N N . HIS A 1 111 ? 11.987 0.936 -27.917 1.00 58.19 111 HIS A N 1
ATOM 863 C CA . HIS A 1 111 ? 11.026 -0.160 -27.761 1.00 58.19 111 HIS A CA 1
ATOM 864 C C . HIS A 1 111 ? 9.851 0.027 -28.724 1.00 58.19 111 HIS A C 1
ATOM 866 O O . HIS A 1 111 ? 9.218 1.084 -28.770 1.00 58.19 111 HIS A O 1
ATOM 872 N N . ARG A 1 112 ? 9.570 -1.008 -29.525 1.00 61.31 112 ARG A N 1
ATOM 873 C CA . ARG A 1 112 ? 8.307 -1.131 -30.256 1.00 61.31 112 ARG A CA 1
ATOM 874 C C . ARG A 1 112 ? 7.210 -1.222 -29.199 1.00 61.31 112 ARG A C 1
ATOM 876 O O . ARG A 1 112 ? 7.085 -2.269 -28.575 1.00 61.31 112 ARG A O 1
ATOM 883 N N . ARG A 1 113 ? 6.504 -0.112 -28.979 1.00 66.12 113 ARG A N 1
ATOM 884 C CA . ARG A 1 113 ? 5.428 -0.034 -27.991 1.00 66.12 113 ARG A CA 1
ATOM 885 C C . ARG A 1 113 ? 4.361 -1.077 -28.282 1.00 66.12 113 ARG A C 1
ATOM 887 O O . ARG A 1 113 ? 4.011 -1.280 -29.451 1.00 66.12 113 ARG A O 1
ATOM 894 N N . ASP A 1 114 ? 3.847 -1.695 -27.229 1.00 70.00 114 ASP A N 1
ATOM 895 C CA . ASP A 1 114 ? 2.620 -2.479 -27.281 1.00 70.00 114 ASP A CA 1
ATOM 896 C C . ASP A 1 114 ? 1.519 -1.677 -28.006 1.00 70.00 114 ASP A C 1
ATOM 898 O O . ASP A 1 114 ? 1.200 -0.557 -27.593 1.00 70.00 114 ASP A O 1
ATOM 902 N N . PRO A 1 115 ? 0.934 -2.212 -29.095 1.00 71.88 115 PRO A N 1
ATOM 903 C CA . PRO A 1 115 ? -0.117 -1.526 -29.840 1.00 71.88 115 PRO A CA 1
ATOM 904 C C . PRO A 1 115 ? -1.383 -1.263 -29.015 1.00 71.88 115 PRO A C 1
ATOM 906 O O . PRO A 1 115 ? -2.161 -0.387 -29.393 1.00 71.88 115 PRO A O 1
ATOM 909 N N . TYR A 1 116 ? -1.597 -1.986 -27.912 1.00 81.75 116 TYR A N 1
ATOM 910 C CA . TYR A 1 116 ? -2.734 -1.773 -27.015 1.00 81.75 116 TYR A CA 1
ATOM 911 C C . TYR A 1 116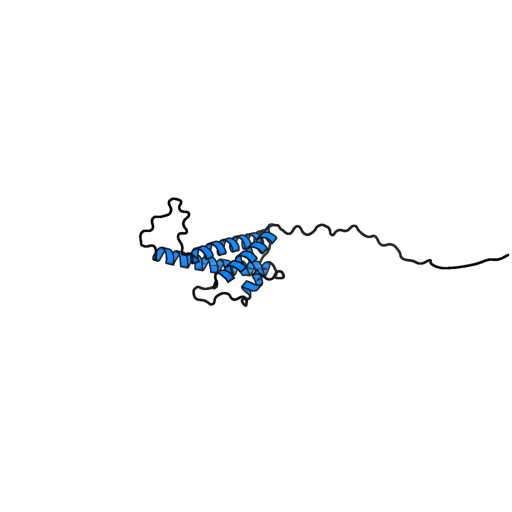 ? -2.442 -0.771 -25.893 1.00 81.75 116 TYR A C 1
ATOM 913 O O . TYR A 1 116 ? -3.371 -0.343 -25.212 1.00 81.75 116 TYR A O 1
ATOM 921 N N . GLY A 1 117 ? -1.178 -0.375 -25.704 1.00 68.69 117 GLY A N 1
ATOM 922 C CA . GLY A 1 117 ? -0.770 0.524 -24.624 1.00 68.69 117 GLY A CA 1
ATOM 923 C C . GLY A 1 117 ? -1.020 -0.039 -23.221 1.00 68.69 117 GLY A C 1
ATOM 924 O O . GLY A 1 117 ? -1.149 0.739 -22.281 1.00 68.69 117 GLY A O 1
ATOM 925 N N . LEU A 1 118 ? -1.119 -1.366 -23.090 1.00 75.31 118 LEU A N 1
ATOM 926 C CA . LEU A 1 118 ? -1.299 -2.075 -21.821 1.00 75.31 118 LEU A CA 1
ATOM 927 C C . LEU A 1 118 ? 0.041 -2.485 -21.200 1.00 75.31 118 LEU A C 1
ATOM 929 O O . LEU A 1 118 ? 0.081 -2.953 -20.061 1.00 75.31 118 LEU A O 1
ATOM 933 N N . GLU A 1 119 ? 1.143 -2.334 -21.937 1.00 73.88 119 GLU A N 1
ATOM 934 C CA . GLU A 1 119 ? 2.475 -2.550 -21.389 1.00 73.88 119 GLU A CA 1
ATOM 935 C C . GLU A 1 119 ? 2.773 -1.583 -20.244 1.00 73.88 119 GLU A C 1
ATOM 937 O O . GLU A 1 119 ? 2.510 -0.377 -20.291 1.00 73.88 119 GLU A O 1
ATOM 942 N N . TRP A 1 120 ? 3.387 -2.130 -19.205 1.00 67.00 120 TRP A N 1
ATOM 943 C CA . TRP A 1 120 ? 3.819 -1.342 -18.072 1.00 67.00 120 TRP A CA 1
ATOM 944 C C . TRP A 1 120 ? 5.009 -0.500 -18.518 1.00 67.00 120 TRP A C 1
ATOM 946 O O . TRP A 1 120 ? 6.062 -1.016 -18.884 1.00 67.00 120 TRP A O 1
ATOM 956 N N . CYS A 1 121 ? 4.844 0.819 -18.485 1.00 69.75 121 CYS A N 1
ATOM 957 C CA . CYS A 1 121 ? 5.879 1.777 -18.880 1.00 69.75 121 CYS A CA 1
ATOM 958 C C . CYS A 1 121 ? 6.873 2.074 -17.736 1.00 69.75 121 CYS A C 1
ATOM 960 O O . CYS A 1 121 ? 7.423 3.174 -17.653 1.00 69.75 121 CYS A O 1
ATOM 962 N N . THR A 1 122 ? 7.062 1.115 -16.830 1.00 76.31 122 THR A N 1
ATOM 963 C CA . THR A 1 122 ? 7.858 1.224 -15.603 1.00 76.31 122 THR A CA 1
ATOM 964 C C . THR A 1 122 ? 8.693 -0.044 -15.401 1.00 76.31 122 THR A C 1
ATOM 966 O O . THR A 1 122 ? 8.569 -1.012 -16.152 1.00 76.31 122 THR A O 1
ATOM 969 N N . THR A 1 123 ? 9.589 -0.049 -14.417 1.00 81.94 123 THR A N 1
ATOM 970 C CA . THR A 1 123 ? 10.352 -1.253 -14.056 1.00 81.94 123 THR A CA 1
ATOM 971 C C . THR A 1 123 ? 9.424 -2.301 -13.428 1.00 81.94 123 THR A C 1
ATOM 973 O O . THR A 1 123 ? 8.369 -1.966 -12.893 1.00 81.94 123 THR A O 1
ATOM 976 N N . GLN A 1 124 ? 9.820 -3.580 -13.404 1.00 83.25 124 GLN A N 1
ATOM 977 C CA . GLN A 1 124 ? 9.082 -4.611 -12.649 1.00 83.25 124 GLN A CA 1
ATOM 978 C C . GLN A 1 124 ? 8.895 -4.215 -11.172 1.00 83.25 124 GLN A C 1
ATOM 980 O O . GLN A 1 124 ? 7.892 -4.548 -10.548 1.00 83.25 124 GLN A O 1
ATOM 985 N N . ARG A 1 125 ? 9.859 -3.483 -10.606 1.00 84.75 125 ARG A N 1
ATOM 986 C CA . ARG A 1 125 ? 9.764 -2.941 -9.254 1.00 84.75 125 ARG A CA 1
ATOM 987 C C . ARG A 1 125 ? 8.719 -1.834 -9.157 1.00 84.75 125 ARG A C 1
ATOM 989 O O . ARG A 1 125 ? 7.865 -1.901 -8.279 1.00 84.75 125 ARG A O 1
ATOM 996 N N . GLY A 1 126 ? 8.754 -0.862 -10.065 1.00 86.50 126 GLY A N 1
ATOM 997 C CA . GLY A 1 126 ? 7.737 0.183 -10.166 1.00 86.50 126 GLY A CA 1
ATOM 998 C C . GLY A 1 126 ? 6.334 -0.400 -10.317 1.00 86.50 126 GLY A C 1
ATOM 999 O O . GLY A 1 126 ? 5.405 0.068 -9.669 1.00 86.50 126 GLY A O 1
ATOM 1000 N N . ALA A 1 127 ? 6.215 -1.496 -11.065 1.00 87.38 127 ALA A N 1
ATOM 1001 C CA . ALA A 1 127 ? 4.963 -2.196 -11.265 1.00 87.38 127 ALA A CA 1
ATOM 1002 C C . ALA A 1 127 ? 4.343 -2.724 -9.955 1.00 87.38 127 ALA A C 1
ATOM 1004 O O . ALA A 1 127 ? 3.183 -2.480 -9.624 1.00 87.38 127 ALA A O 1
ATOM 1005 N N . VAL A 1 128 ? 5.150 -3.418 -9.154 1.00 90.00 128 VAL A N 1
ATOM 1006 C CA . VAL A 1 128 ? 4.700 -3.928 -7.852 1.00 90.00 128 VAL A CA 1
ATOM 1007 C C . VAL A 1 128 ? 4.355 -2.785 -6.894 1.00 90.00 128 VAL A C 1
ATOM 1009 O O . VAL A 1 128 ? 3.399 -2.896 -6.130 1.00 90.00 128 VAL A O 1
ATOM 1012 N N . LEU A 1 129 ? 5.099 -1.677 -6.940 1.00 90.06 129 LEU A N 1
ATOM 1013 C CA . LEU A 1 129 ? 4.843 -0.505 -6.101 1.00 90.06 129 LEU A CA 1
ATOM 1014 C C . LEU A 1 129 ? 3.521 0.189 -6.444 1.00 90.06 129 LEU A C 1
ATOM 1016 O O . LEU A 1 129 ? 2.812 0.608 -5.530 1.00 90.06 129 LEU A O 1
ATOM 1020 N N . GLU A 1 130 ? 3.176 0.287 -7.728 1.00 90.38 130 GLU A N 1
ATOM 1021 C CA . GLU A 1 130 ? 1.881 0.809 -8.180 1.00 90.38 130 GLU A CA 1
ATOM 1022 C C . GLU A 1 130 ? 0.735 -0.084 -7.697 1.00 90.38 130 GLU A C 1
ATOM 1024 O O . GLU A 1 130 ? -0.185 0.406 -7.046 1.00 90.38 130 GLU A O 1
ATOM 1029 N N . HIS A 1 131 ? 0.846 -1.402 -7.886 1.00 92.00 131 HIS A N 1
ATOM 1030 C CA . HIS A 1 131 ? -0.161 -2.346 -7.396 1.00 92.00 131 HIS A CA 1
ATOM 1031 C C . HIS A 1 131 ? -0.330 -2.292 -5.868 1.00 92.00 131 HIS A C 1
ATOM 1033 O O . HIS A 1 131 ? -1.446 -2.295 -5.346 1.00 92.00 131 HIS A O 1
ATOM 1039 N N . LEU A 1 132 ? 0.778 -2.202 -5.126 1.00 92.12 132 LEU A N 1
ATOM 1040 C CA . LEU A 1 132 ? 0.741 -2.061 -3.673 1.00 92.12 132 LEU A CA 1
ATOM 1041 C C . LEU A 1 132 ? 0.054 -0.754 -3.254 1.00 92.12 132 LEU A C 1
ATOM 1043 O O . LEU A 1 132 ? -0.728 -0.753 -2.303 1.00 92.12 132 LEU A O 1
ATOM 1047 N N . ALA A 1 133 ? 0.327 0.350 -3.954 1.00 93.00 133 ALA A N 1
ATOM 1048 C CA . ALA A 1 133 ? -0.322 1.627 -3.690 1.00 93.00 133 ALA A CA 1
ATOM 1049 C C . ALA A 1 133 ? -1.839 1.549 -3.920 1.00 93.00 133 ALA A C 1
ATOM 1051 O O . ALA A 1 133 ? -2.588 2.024 -3.071 1.00 93.00 133 ALA A O 1
ATOM 1052 N N . GLU A 1 134 ? -2.292 0.887 -4.988 1.00 94.38 134 GLU A N 1
ATOM 1053 C CA . GLU A 1 134 ? -3.718 0.673 -5.277 1.00 94.38 134 GLU A CA 1
ATOM 1054 C C . GLU A 1 134 ? -4.422 -0.142 -4.184 1.00 94.38 134 GLU A C 1
ATOM 1056 O O . GLU A 1 134 ? -5.502 0.233 -3.722 1.00 94.38 134 GLU A O 1
ATOM 1061 N N . LEU A 1 135 ? -3.805 -1.237 -3.723 1.00 94.81 135 LEU A N 1
ATOM 1062 C CA . LEU A 1 135 ? -4.348 -2.049 -2.628 1.00 94.81 135 LEU A CA 1
ATOM 1063 C C . LEU A 1 135 ? -4.506 -1.227 -1.343 1.00 94.81 135 LEU A C 1
ATOM 1065 O O . LEU A 1 135 ? -5.531 -1.315 -0.662 1.00 94.81 135 LEU A O 1
ATOM 1069 N N . LEU A 1 136 ? -3.495 -0.420 -1.014 1.00 94.25 136 LEU A N 1
ATOM 1070 C CA . LEU A 1 136 ? -3.498 0.422 0.179 1.00 94.25 136 LEU A CA 1
ATOM 1071 C C . LEU A 1 136 ? -4.505 1.571 0.065 1.00 94.25 136 LEU A C 1
ATOM 1073 O O . LEU A 1 136 ? -5.194 1.859 1.040 1.00 94.25 136 LEU A O 1
ATOM 1077 N N . GLU A 1 137 ? -4.637 2.192 -1.105 1.00 96.12 137 GLU A N 1
ATOM 1078 C CA . GLU A 1 137 ? -5.629 3.238 -1.378 1.00 96.12 137 GLU A CA 1
ATOM 1079 C C . GLU A 1 137 ? -7.058 2.698 -1.239 1.00 96.12 137 GLU A C 1
ATOM 1081 O O . GLU A 1 137 ? -7.886 3.299 -0.552 1.00 96.12 137 GLU A O 1
ATOM 1086 N N . ALA A 1 138 ? -7.329 1.509 -1.785 1.00 94.69 138 ALA A N 1
ATOM 1087 C CA . ALA A 1 138 ? -8.617 0.841 -1.635 1.00 94.69 138 ALA A CA 1
ATOM 1088 C C . ALA A 1 138 ? -8.918 0.460 -0.172 1.00 94.69 138 ALA A C 1
ATOM 1090 O O . ALA A 1 138 ? -10.059 0.588 0.280 1.00 94.69 138 ALA A O 1
ATOM 1091 N N . ALA A 1 139 ? -7.907 0.028 0.591 1.00 93.81 139 ALA A N 1
ATOM 1092 C CA . ALA A 1 139 ? -8.058 -0.246 2.019 1.00 93.81 139 ALA A CA 1
ATOM 1093 C C . ALA A 1 139 ? -8.368 1.033 2.816 1.00 93.81 139 ALA A C 1
ATOM 1095 O O . ALA A 1 139 ? -9.310 1.044 3.607 1.00 93.81 139 ALA A O 1
ATOM 1096 N N . ILE A 1 140 ? -7.619 2.118 2.579 1.00 94.25 140 ILE A N 1
ATOM 1097 C CA . ILE A 1 140 ? -7.831 3.434 3.207 1.00 94.25 140 ILE A CA 1
ATOM 1098 C C . ILE A 1 140 ? -9.259 3.913 2.954 1.00 94.25 140 ILE A C 1
ATOM 1100 O O . ILE A 1 140 ? -9.970 4.233 3.906 1.00 94.25 140 ILE A O 1
ATOM 1104 N N . PHE A 1 141 ? -9.703 3.877 1.696 1.00 94.12 141 PHE A N 1
ATOM 1105 C CA . PHE A 1 141 ? -11.062 4.260 1.330 1.00 94.12 141 PHE A CA 1
ATOM 1106 C C . PHE A 1 141 ? -12.114 3.430 2.077 1.00 94.12 141 PHE A C 1
ATOM 1108 O O . PHE A 1 141 ? -13.087 3.980 2.587 1.00 94.12 141 PHE A O 1
ATOM 1115 N N . GLY A 1 142 ? -11.920 2.112 2.194 1.00 92.31 142 GLY A N 1
ATOM 1116 C CA . GLY A 1 142 ? -12.852 1.243 2.916 1.00 92.31 142 GLY A CA 1
ATOM 1117 C C . GLY A 1 142 ? -12.932 1.534 4.423 1.00 92.31 142 GLY A C 1
ATOM 1118 O O . GLY A 1 142 ? -14.024 1.478 4.997 1.00 92.31 142 GLY A O 1
ATOM 1119 N N . TYR A 1 143 ? -11.815 1.901 5.061 1.00 92.56 143 TYR A N 1
ATOM 1120 C CA . TYR A 1 143 ? -11.801 2.349 6.461 1.00 92.56 143 TYR A CA 1
ATOM 1121 C C . TYR A 1 143 ? -12.517 3.692 6.636 1.00 92.56 143 TYR A C 1
ATOM 1123 O O . TYR A 1 143 ? -13.383 3.818 7.503 1.00 92.56 143 TYR A O 1
ATOM 1131 N N . GLU A 1 144 ? -12.207 4.675 5.790 1.00 92.06 144 GLU A N 1
ATOM 1132 C CA . GLU A 1 144 ? -12.801 6.015 5.848 1.00 92.06 144 GLU A CA 1
ATOM 1133 C C . GLU A 1 144 ? -14.310 5.980 5.572 1.00 92.06 144 GLU A C 1
ATOM 1135 O O . GLU A 1 144 ? -15.088 6.579 6.314 1.00 92.06 144 GLU A O 1
ATOM 1140 N N . ALA A 1 145 ? -14.748 5.199 4.580 1.00 90.00 145 ALA A N 1
ATOM 1141 C CA . ALA A 1 145 ? -16.164 4.982 4.276 1.00 90.00 145 ALA A CA 1
ATOM 1142 C C . ALA A 1 145 ? -16.931 4.312 5.430 1.00 90.00 145 ALA A C 1
ATOM 1144 O O . ALA A 1 145 ? -18.145 4.467 5.542 1.00 90.00 145 ALA A O 1
ATOM 1145 N N . SER A 1 146 ? -16.226 3.589 6.304 1.00 88.31 146 SER A N 1
ATOM 1146 C CA . SER A 1 146 ? -16.791 2.953 7.499 1.00 88.31 146 SER A CA 1
ATOM 1147 C C . SER A 1 146 ? -16.766 3.858 8.738 1.00 88.31 146 SER A C 1
ATOM 1149 O O . SER A 1 146 ? -17.172 3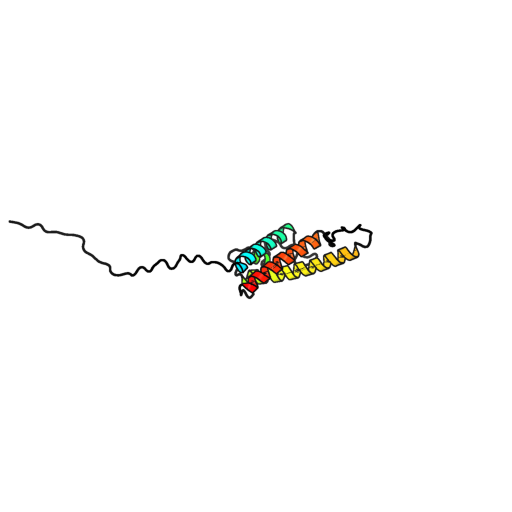.422 9.813 1.00 88.31 146 SER A O 1
ATOM 1151 N N . GLY A 1 147 ? -16.289 5.102 8.611 1.00 87.38 147 GLY A N 1
ATOM 1152 C CA . GLY A 1 147 ? -16.194 6.065 9.711 1.00 87.38 147 GLY A CA 1
ATOM 1153 C C . GLY A 1 147 ? -14.979 5.873 10.623 1.00 87.38 147 GLY A C 1
ATOM 1154 O O . GLY A 1 147 ? -14.940 6.450 11.708 1.00 87.38 147 GLY A O 1
ATOM 1155 N N . VAL A 1 148 ? -13.985 5.076 10.213 1.00 86.69 148 VAL A N 1
ATOM 1156 C CA . VAL A 1 148 ? -12.740 4.911 10.972 1.00 86.69 148 VAL A CA 1
ATOM 1157 C C . VAL A 1 148 ? -11.863 6.143 10.769 1.00 86.69 148 VAL A C 1
ATOM 1159 O O . VAL A 1 148 ? -11.495 6.483 9.645 1.00 86.69 148 VAL A O 1
ATOM 1162 N N . THR A 1 149 ? -11.487 6.790 11.868 1.00 82.69 149 THR A N 1
ATOM 1163 C CA . THR A 1 149 ? -10.524 7.895 11.886 1.00 82.69 149 THR A CA 1
ATOM 1164 C C . THR A 1 149 ? -9.258 7.452 12.611 1.00 82.69 149 THR A C 1
ATOM 1166 O O . THR A 1 149 ? -9.346 6.903 13.710 1.00 82.69 149 THR A O 1
ATOM 1169 N N . ALA A 1 150 ? -8.105 7.674 11.980 1.00 68.75 150 ALA A N 1
ATOM 1170 C CA . ALA A 1 150 ? -6.779 7.415 12.542 1.00 68.75 150 ALA A CA 1
ATOM 1171 C C . ALA A 1 150 ? -6.235 8.633 13.289 1.00 68.75 150 ALA A C 1
ATOM 1173 O O . ALA A 1 150 ? -6.452 9.757 12.775 1.00 68.75 150 ALA A O 1
#

Mean predicted aligned error: 13.35 Å

Sequence (150 aa):
MTNYRNPAFEDDFGASRAQAPRHAAAEAGCPHLERARALTVEAAKWIIVFQFSIRPGGNTLDVNVTTYHEMLDPSAPDALRLAACRRMHEAAKFQAQMEAWEAKRATRTTHRRDPYGLEWCTTQRGAVLEHLAELLEAAIFGYEASGVTA

pLDDT: mean 74.61, std 18.36, range [34.81, 96.12]

Foldseek 3Di:
DDDDDDDDDDDDDDDDDPDDPPPPPPPPDLVLQVLLLVLLQVLLVLLVVLQDDLDVVHHRDDPPDPLSCLSPPPPHDVQSSLVSLVSLLVSLVVVLVVQLVVLVVVPPDDDPADPVNPDDSGDPSSVSSVVSNVSSVSSNVSCVVSVHHD

Solvent-accessible surface area (backbone atoms only — not comparable to full-atom values): 8846 Å² total; per-residue (Å²): 137,84,91,78,88,88,85,87,83,88,82,86,82,77,94,76,88,78,72,74,85,90,75,77,75,71,77,79,63,58,68,43,39,59,49,12,52,53,31,37,39,52,36,53,54,49,38,55,78,66,52,39,37,73,43,93,95,43,70,51,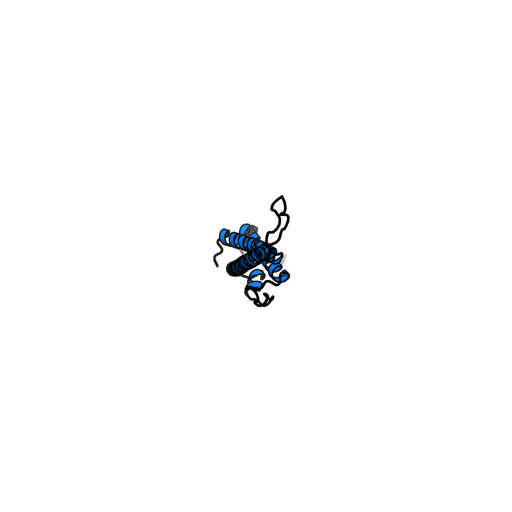55,50,85,87,37,66,59,56,42,35,37,60,45,88,83,47,54,68,33,51,28,43,49,30,34,52,58,48,27,55,32,26,47,55,49,23,53,51,33,35,52,50,34,60,68,67,62,81,64,91,70,86,70,57,92,81,68,77,64,74,83,41,40,77,66,21,50,54,25,48,53,44,23,53,34,26,49,54,16,46,50,17,32,49,78,64,70,51,70,103

Secondary structure (DSSP, 8-state):
------------------------------HHHHHHHHHHHHHHHHHHHTT-BSSTTSPB--TT-HHHHHHH-TTS-HHHHHHHHHHHHHHHHHHHHHHHHHHHHH--S-----TTS-S-SS-HHHHHHHHHHHHHHHHHHHHHHTT---